Protein AF-X1GV96-F1 (afdb_monomer)

Radius of gyration: 26.38 Å; Cα contacts (8 Å, |Δi|>4): 31; chains: 1; bounding box: 45×37×68 Å

Secondary structure (DSSP, 8-state):
-HHHHHHH-TT-TTHHHHHHHTT--GGGHHHHHHTT-PPPPHHHHHHHHHHHHTSHHHHHHTTTTSPPPTHHHHHHHHHHTT-

pLDDT: mean 82.37, std 12.49, range [44.59, 97.44]

Organism: NCBI:txid412755

Sequence (83 aa):
LIAFHLRIDPSLSGLDTDLRKIGIHPDYFEIYKTLAYPIPPVADIITMAVREAFTPDIAARFGQYEDYPRSFVISSSLIKDKT

Mean predicted aligned error: 12.69 Å

Structure (mmCIF, N/CA/C/O backbone):
data_AF-X1GV96-F1
#
_entry.id   AF-X1GV96-F1
#
loop_
_atom_site.group_PDB
_atom_site.id
_atom_site.type_symbol
_atom_site.label_atom_id
_atom_site.label_alt_id
_atom_site.label_comp_id
_atom_site.label_asym_id
_atom_site.label_entity_id
_atom_site.label_seq_id
_atom_site.pdbx_PDB_ins_code
_atom_site.Cartn_x
_atom_site.Cartn_y
_atom_site.Cartn_z
_atom_site.occupancy
_atom_site.B_iso_or_equiv
_atom_site.auth_seq_id
_atom_site.auth_comp_id
_atom_site.auth_asym_id
_atom_site.auth_atom_id
_atom_site.pdbx_PDB_model_num
ATOM 1 N N . LEU A 1 1 ? -2.439 4.907 12.997 1.00 88.12 1 LEU A N 1
ATOM 2 C CA . LEU A 1 1 ? -2.695 3.579 13.600 1.00 88.12 1 LEU A CA 1
ATOM 3 C C . LEU A 1 1 ? -2.450 2.453 12.591 1.00 88.12 1 LEU A C 1
ATOM 5 O O . LEU A 1 1 ? -1.494 1.718 12.768 1.00 88.12 1 LEU A O 1
ATOM 9 N N . ILE A 1 2 ? -3.218 2.381 11.497 1.00 90.25 2 ILE A N 1
ATOM 10 C CA . ILE A 1 2 ? -3.105 1.322 10.470 1.00 90.25 2 ILE A CA 1
ATOM 11 C C . ILE A 1 2 ? -1.677 1.184 9.913 1.00 90.25 2 ILE A C 1
ATOM 13 O O . ILE A 1 2 ? -1.081 0.122 10.011 1.00 90.25 2 ILE A O 1
ATOM 17 N N . ALA A 1 3 ? -1.078 2.278 9.426 1.00 88.81 3 ALA A N 1
ATOM 18 C CA . ALA A 1 3 ? 0.288 2.254 8.889 1.00 88.81 3 ALA A CA 1
ATOM 19 C C . ALA A 1 3 ? 1.364 1.854 9.919 1.00 88.81 3 ALA A C 1
ATOM 21 O O . ALA A 1 3 ? 2.424 1.371 9.544 1.00 88.81 3 ALA A O 1
ATOM 22 N N . PHE A 1 4 ? 1.111 2.074 11.214 1.00 90.25 4 PHE A N 1
ATOM 23 C CA . PHE A 1 4 ? 2.006 1.631 12.283 1.00 90.25 4 PHE A CA 1
ATOM 24 C C . PHE A 1 4 ? 1.898 0.117 12.487 1.00 90.25 4 PHE A C 1
ATOM 26 O O . PHE A 1 4 ? 2.924 -0.553 12.497 1.00 90.25 4 PHE A O 1
ATOM 33 N N . HIS A 1 5 ? 0.672 -0.418 12.556 1.00 92.44 5 HIS A N 1
ATOM 34 C CA . HIS A 1 5 ? 0.430 -1.863 12.627 1.00 92.44 5 HIS A CA 1
ATOM 35 C C . HIS A 1 5 ? 1.030 -2.589 11.421 1.00 92.44 5 HIS A C 1
ATOM 37 O O . HIS A 1 5 ? 1.804 -3.512 11.627 1.00 92.44 5 HIS A O 1
ATOM 43 N N . LEU A 1 6 ? 0.820 -2.094 10.194 1.00 89.81 6 LEU A N 1
ATOM 44 C CA . LEU A 1 6 ? 1.399 -2.673 8.969 1.00 89.81 6 LEU A CA 1
ATOM 45 C C . LEU A 1 6 ? 2.936 -2.784 8.982 1.00 89.81 6 LEU A C 1
ATOM 47 O O . LEU A 1 6 ? 3.486 -3.640 8.298 1.00 89.81 6 LEU A O 1
ATOM 51 N N . ARG A 1 7 ? 3.642 -1.923 9.730 1.00 88.75 7 ARG A N 1
ATOM 52 C CA . ARG A 1 7 ? 5.111 -1.986 9.859 1.00 88.75 7 ARG A CA 1
ATOM 53 C C . ARG A 1 7 ? 5.585 -3.058 10.838 1.00 88.75 7 ARG A C 1
ATOM 55 O O . ARG A 1 7 ? 6.735 -3.469 10.751 1.00 88.75 7 ARG A O 1
ATOM 62 N N . ILE A 1 8 ? 4.739 -3.442 11.790 1.00 91.50 8 ILE A N 1
ATOM 63 C CA . ILE A 1 8 ? 5.072 -4.394 12.857 1.00 91.50 8 ILE A CA 1
ATOM 64 C C . ILE A 1 8 ? 4.538 -5.781 12.508 1.00 91.50 8 ILE A C 1
ATOM 66 O O . ILE A 1 8 ? 5.273 -6.761 12.577 1.00 91.50 8 ILE A O 1
ATOM 70 N N . ASP A 1 9 ? 3.264 -5.848 12.131 1.00 90.25 9 ASP A N 1
ATOM 71 C CA . ASP A 1 9 ? 2.546 -7.060 11.772 1.00 90.25 9 ASP A CA 1
ATOM 72 C C . ASP A 1 9 ? 1.605 -6.772 10.583 1.00 90.25 9 ASP A C 1
ATOM 74 O O . ASP A 1 9 ? 0.568 -6.116 10.749 1.00 90.25 9 ASP A O 1
ATOM 78 N N . PRO A 1 10 ? 1.927 -7.276 9.376 1.00 87.75 10 PRO A N 1
ATOM 79 C CA . PRO A 1 10 ? 1.109 -7.053 8.187 1.00 87.75 10 PRO A CA 1
ATOM 80 C C . PRO A 1 10 ? -0.260 -7.747 8.253 1.00 87.75 10 PRO A C 1
ATOM 82 O O . PRO A 1 10 ? -1.134 -7.409 7.459 1.00 87.75 10 PRO A O 1
ATOM 85 N N . SER A 1 11 ? -0.481 -8.680 9.188 1.00 90.88 11 SER A N 1
ATOM 86 C CA . SER A 1 11 ? -1.788 -9.325 9.381 1.00 90.88 11 SER A CA 1
ATOM 87 C C . SER A 1 11 ? -2.789 -8.470 10.169 1.00 90.88 11 SER A C 1
ATOM 89 O O . SER A 1 11 ? -3.960 -8.835 10.262 1.00 90.88 11 SER A O 1
ATOM 91 N N . LEU A 1 12 ? -2.351 -7.322 10.709 1.00 91.56 12 LEU A N 1
ATOM 92 C CA . LEU A 1 12 ? -3.170 -6.391 11.499 1.00 91.56 12 LEU A CA 1
ATOM 93 C C . LEU A 1 12 ? -3.821 -7.033 12.736 1.00 91.56 12 LEU A C 1
ATOM 95 O O . LEU A 1 12 ? -4.844 -6.540 13.215 1.00 91.56 12 LEU A O 1
ATOM 99 N N . SER A 1 13 ? -3.239 -8.101 13.288 1.00 92.56 13 SER A N 1
ATOM 100 C CA . SER A 1 13 ? -3.856 -8.876 14.376 1.00 92.56 13 SER A CA 1
ATOM 101 C C . SER A 1 13 ? -4.135 -8.044 15.641 1.00 92.56 13 SER A C 1
ATOM 103 O O . SER A 1 13 ? -5.122 -8.270 16.343 1.00 92.56 13 SER A O 1
ATOM 105 N N . GLY A 1 14 ? -3.306 -7.031 15.913 1.00 92.75 14 GLY A N 1
ATOM 106 C CA . GLY A 1 14 ? -3.462 -6.118 17.049 1.00 92.75 14 GLY A CA 1
ATOM 107 C C . GLY A 1 14 ? -4.386 -4.918 16.804 1.00 92.75 14 GLY A C 1
ATOM 108 O O . GLY A 1 14 ? -4.691 -4.189 17.753 1.00 92.75 14 GLY A O 1
ATOM 109 N N . LEU A 1 15 ? -4.829 -4.688 15.564 1.00 94.62 15 LEU A N 1
ATOM 110 C CA . LEU A 1 15 ? -5.518 -3.457 15.170 1.00 94.62 15 LEU A CA 1
ATOM 111 C C . LEU A 1 15 ? -6.870 -3.303 15.879 1.00 94.62 15 LEU A C 1
ATOM 113 O O . LEU A 1 15 ? -7.163 -2.232 16.405 1.00 94.62 15 LEU A O 1
ATOM 117 N N . ASP A 1 16 ? -7.656 -4.376 15.961 1.00 95.56 16 ASP A N 1
ATOM 118 C CA . ASP A 1 16 ? -9.003 -4.375 16.555 1.00 95.56 16 ASP A CA 1
ATOM 119 C C . ASP A 1 16 ? -8.975 -3.978 18.037 1.00 95.56 16 ASP A C 1
ATOM 121 O O . ASP A 1 16 ? -9.843 -3.254 18.532 1.00 95.56 16 ASP A O 1
ATOM 125 N N . THR A 1 17 ? -7.930 -4.409 18.747 1.00 96.06 17 THR A N 1
ATOM 126 C CA . THR A 1 17 ? -7.721 -4.063 20.156 1.00 96.06 17 THR A CA 1
ATOM 127 C C . THR A 1 17 ? -7.462 -2.567 20.313 1.00 96.06 17 THR A C 1
ATOM 129 O O . THR A 1 17 ? -8.042 -1.928 21.192 1.00 96.06 17 THR A O 1
ATOM 132 N N . ASP A 1 18 ? -6.628 -1.988 19.452 1.00 95.44 18 ASP A N 1
ATOM 133 C CA . ASP A 1 18 ? -6.309 -0.564 19.511 1.00 95.44 18 ASP A CA 1
ATOM 134 C C . ASP A 1 18 ? -7.456 0.321 19.005 1.00 95.44 18 ASP A C 1
ATOM 136 O O . ASP A 1 18 ? -7.706 1.372 19.594 1.00 95.44 18 ASP A O 1
ATOM 140 N N . LEU A 1 19 ? -8.210 -0.123 17.993 1.00 96.06 19 LEU A N 1
ATOM 141 C CA . LEU A 1 19 ? -9.437 0.540 17.538 1.00 96.06 19 LEU A CA 1
ATOM 142 C C . LEU A 1 19 ? -10.490 0.593 18.654 1.00 96.06 19 LEU A C 1
ATOM 144 O O . LEU A 1 19 ? -11.118 1.632 18.867 1.00 96.06 19 LEU A O 1
ATOM 148 N N . ARG A 1 20 ? -10.631 -0.490 19.430 1.00 96.75 20 ARG A N 1
ATOM 149 C CA . ARG A 1 20 ? -11.520 -0.515 20.598 1.00 96.75 20 ARG A CA 1
ATOM 150 C C . ARG A 1 20 ? -11.076 0.464 21.686 1.00 96.75 20 ARG A C 1
ATOM 152 O O . ARG A 1 20 ? -11.922 1.154 22.248 1.00 96.75 20 ARG A O 1
ATOM 159 N N . LYS A 1 21 ? -9.770 0.556 21.974 1.00 96.69 21 LYS A N 1
ATOM 160 C CA . LYS A 1 21 ? -9.225 1.487 22.988 1.00 96.69 21 LYS A CA 1
ATOM 161 C C . LYS A 1 21 ? -9.553 2.950 22.688 1.00 96.69 21 LYS A C 1
ATOM 163 O O . LYS A 1 21 ? -9.714 3.729 23.620 1.00 96.69 21 LYS A O 1
ATOM 168 N N . ILE A 1 22 ? -9.658 3.314 21.410 1.00 95.38 22 ILE A N 1
ATOM 169 C CA . ILE A 1 22 ? -9.988 4.679 20.977 1.00 95.38 22 ILE A CA 1
ATOM 170 C C . ILE A 1 22 ? -11.491 4.888 20.715 1.00 95.38 22 ILE A C 1
ATOM 172 O O . ILE A 1 22 ? -11.881 5.940 20.217 1.00 95.38 22 ILE A O 1
ATOM 176 N N . GLY A 1 23 ? -12.338 3.908 21.052 1.00 96.88 23 GLY A N 1
ATOM 177 C CA . GLY A 1 23 ? -13.797 4.037 21.001 1.00 96.88 23 GLY A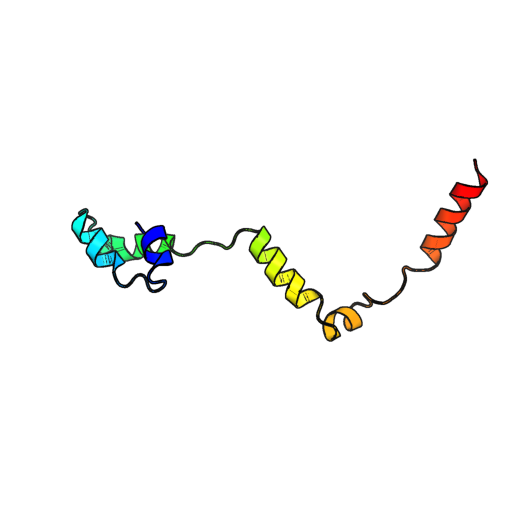 CA 1
ATOM 178 C C . GLY A 1 23 ? -14.442 3.758 19.641 1.00 96.88 23 GLY A C 1
ATOM 179 O O . GLY A 1 23 ? -15.606 4.106 19.449 1.00 96.88 23 GLY A O 1
ATOM 180 N N . ILE A 1 24 ? -13.738 3.129 18.694 1.00 96.81 24 ILE A N 1
ATOM 181 C CA . ILE A 1 24 ? -14.354 2.697 17.432 1.00 96.81 24 ILE A CA 1
ATOM 182 C C . ILE A 1 24 ? -15.247 1.481 17.694 1.00 96.81 24 ILE A C 1
ATOM 184 O O . ILE A 1 24 ? -14.843 0.521 18.354 1.00 96.81 24 ILE A O 1
ATO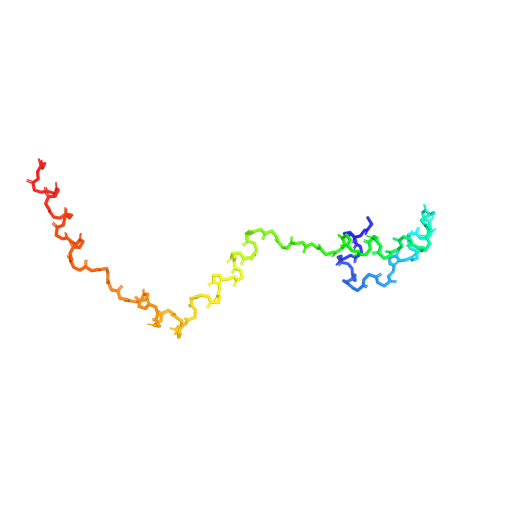M 188 N N . HIS A 1 25 ? -16.469 1.520 17.163 1.00 97.44 25 HIS A N 1
ATOM 189 C CA . HIS A 1 25 ? -17.403 0.405 17.277 1.00 97.44 25 HIS A CA 1
ATOM 190 C C . HIS A 1 25 ? -16.908 -0.804 16.453 1.00 97.44 25 HIS A C 1
ATOM 192 O O . HIS A 1 25 ? -16.447 -0.598 15.326 1.00 97.44 25 HIS A O 1
ATO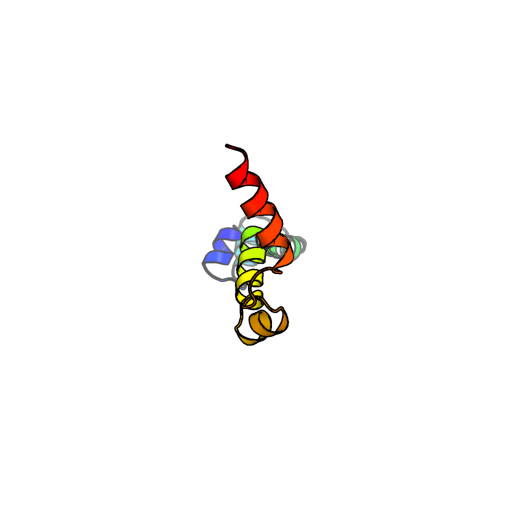M 198 N N . PRO A 1 26 ? -17.022 -2.048 16.965 1.00 96.38 26 PRO A N 1
ATOM 199 C CA . PRO A 1 26 ? -16.555 -3.254 16.273 1.00 96.38 26 PRO A CA 1
ATOM 200 C C . PRO A 1 26 ? -17.063 -3.409 14.837 1.00 96.38 26 PRO A C 1
ATOM 202 O O . PRO A 1 26 ? -16.311 -3.844 13.972 1.00 96.38 26 PRO A O 1
ATOM 205 N N . ASP A 1 27 ? -18.294 -2.974 14.563 1.00 97.44 27 ASP A N 1
ATOM 206 C CA . ASP A 1 27 ? -18.896 -3.027 13.221 1.00 97.44 27 ASP A CA 1
ATOM 207 C C . ASP A 1 27 ? -18.108 -2.238 12.160 1.00 97.44 27 ASP A C 1
ATOM 209 O O . ASP A 1 27 ? -18.237 -2.507 10.968 1.00 97.44 27 ASP A O 1
ATOM 213 N N . TYR A 1 28 ? -17.268 -1.281 12.570 1.00 95.69 28 TYR A N 1
ATOM 214 C CA . TYR A 1 28 ? -16.428 -0.509 11.653 1.00 95.69 28 TYR A CA 1
ATOM 215 C C . TYR A 1 28 ? -15.019 -1.085 11.482 1.00 95.69 28 TYR A C 1
ATOM 217 O O . TYR A 1 28 ? -14.274 -0.580 10.645 1.00 95.69 28 TYR A O 1
ATOM 225 N N . PHE A 1 29 ? -14.613 -2.115 12.234 1.00 95.19 29 PHE A N 1
ATOM 226 C CA . PHE A 1 29 ? -13.228 -2.613 12.200 1.00 95.19 29 PHE A CA 1
ATOM 227 C C . PHE A 1 29 ? -12.807 -3.059 10.802 1.00 95.19 29 PHE A C 1
ATOM 229 O O . PHE A 1 29 ? -11.724 -2.697 10.342 1.00 95.19 29 PHE A O 1
ATOM 236 N N . GLU A 1 30 ? -13.695 -3.747 10.087 1.00 93.69 30 GLU A N 1
ATOM 237 C CA . GLU A 1 30 ? -13.426 -4.175 8.715 1.00 93.69 30 GLU A CA 1
ATOM 238 C C . GLU A 1 30 ? -13.214 -2.988 7.768 1.00 93.69 30 GLU A C 1
ATOM 240 O O . GLU A 1 30 ? -12.303 -3.022 6.947 1.00 93.69 30 GLU A O 1
ATOM 245 N N . ILE A 1 31 ? -13.947 -1.883 7.938 1.00 92.94 31 ILE A N 1
ATOM 246 C CA . ILE A 1 31 ? -13.746 -0.662 7.138 1.00 92.94 31 ILE A CA 1
ATOM 247 C C . ILE A 1 31 ? -12.354 -0.064 7.381 1.00 92.94 31 ILE A C 1
ATOM 249 O O . ILE A 1 31 ? -11.714 0.423 6.456 1.00 92.94 31 ILE A O 1
ATOM 253 N N . TYR A 1 32 ? -11.833 -0.119 8.605 1.00 92.06 32 TYR A N 1
ATOM 254 C CA . TYR A 1 32 ? -10.464 0.335 8.860 1.00 92.06 32 TYR A CA 1
ATOM 255 C C . TYR A 1 32 ? -9.412 -0.628 8.295 1.00 92.06 32 TYR A C 1
ATOM 257 O O . TYR A 1 32 ? -8.349 -0.176 7.866 1.00 92.06 32 TYR A O 1
ATOM 265 N N . LYS A 1 33 ? -9.696 -1.935 8.251 1.00 91.19 33 LYS A N 1
ATOM 266 C CA . LYS A 1 33 ? -8.820 -2.924 7.605 1.00 91.19 33 LYS A CA 1
ATOM 267 C C . LYS A 1 33 ? -8.802 -2.764 6.086 1.00 91.19 33 LYS A C 1
ATOM 269 O O . LYS A 1 33 ? -7.747 -2.942 5.487 1.00 91.19 33 LYS A O 1
ATOM 274 N N . THR A 1 34 ? -9.901 -2.356 5.446 1.00 89.31 34 THR A N 1
ATOM 275 C CA . THR A 1 34 ? -9.887 -2.109 3.991 1.00 89.31 34 THR A CA 1
ATOM 276 C C . THR A 1 34 ? -8.989 -0.933 3.601 1.00 89.31 34 THR A C 1
ATOM 278 O O . THR A 1 34 ? -8.350 -0.975 2.552 1.00 89.31 34 THR A O 1
ATOM 281 N N . LEU A 1 35 ? -8.840 0.074 4.468 1.00 84.94 35 LEU A N 1
ATOM 282 C CA . LEU A 1 35 ? -7.872 1.166 4.277 1.00 84.94 35 LEU A CA 1
ATOM 283 C C . LEU A 1 35 ? -6.409 0.691 4.320 1.00 84.94 35 LEU A C 1
ATOM 285 O O . LEU A 1 35 ? -5.507 1.432 3.931 1.00 84.94 35 LEU A O 1
ATOM 289 N N . ALA A 1 36 ? -6.164 -0.524 4.811 1.00 84.81 36 ALA A N 1
ATOM 290 C CA . ALA A 1 36 ? -4.846 -1.132 4.880 1.00 84.81 36 ALA A CA 1
ATOM 291 C C . ALA A 1 36 ? -4.429 -1.844 3.588 1.00 84.81 36 ALA A C 1
ATOM 293 O O . ALA A 1 36 ? -3.351 -2.429 3.577 1.00 84.81 36 ALA A O 1
ATOM 294 N N . TYR A 1 37 ? -5.238 -1.799 2.523 1.00 78.75 37 TYR A N 1
ATOM 295 C CA . TYR A 1 37 ? -4.811 -2.163 1.173 1.00 78.75 37 TYR A CA 1
ATOM 296 C C . TYR A 1 37 ? -4.194 -0.933 0.492 1.00 78.75 37 TYR A C 1
ATOM 298 O O . TYR A 1 37 ? -4.911 -0.180 -0.174 1.00 78.75 37 TYR A O 1
ATOM 306 N N . PRO A 1 38 ? -2.880 -0.670 0.639 1.00 71.19 38 PRO A N 1
ATOM 307 C CA . PRO A 1 38 ? -2.230 0.316 -0.198 1.00 71.19 38 PRO A CA 1
ATOM 308 C C . PRO A 1 38 ? -2.283 -0.187 -1.639 1.00 71.19 38 PRO A C 1
ATOM 310 O O . PRO A 1 38 ? -1.785 -1.267 -1.953 1.00 71.19 38 PRO A O 1
ATOM 313 N N . ILE A 1 39 ? -2.867 0.611 -2.531 1.00 67.50 39 ILE A N 1
ATOM 314 C CA . ILE A 1 39 ? -2.582 0.461 -3.955 1.00 67.50 39 ILE A CA 1
ATOM 315 C C . ILE A 1 39 ? -1.092 0.800 -4.101 1.00 67.50 39 ILE A C 1
ATOM 317 O O . ILE A 1 39 ? -0.709 1.912 -3.714 1.00 67.50 39 ILE A O 1
ATOM 321 N N . PRO A 1 40 ? -0.239 -0.122 -4.589 1.00 75.94 40 PRO A N 1
ATOM 322 C CA . PRO A 1 40 ? 1.161 0.200 -4.820 1.00 75.94 40 PRO A CA 1
ATOM 323 C C . PRO A 1 40 ? 1.240 1.441 -5.720 1.00 75.94 40 PRO A C 1
ATOM 325 O O . PRO A 1 40 ? 0.464 1.552 -6.677 1.00 75.94 40 PRO A O 1
ATOM 328 N N . PRO A 1 41 ? 2.120 2.412 -5.420 1.00 77.94 41 PRO A N 1
ATOM 329 C CA . PRO A 1 41 ? 2.248 3.593 -6.254 1.00 77.94 41 PRO A CA 1
ATOM 330 C C . PRO A 1 41 ? 2.623 3.177 -7.680 1.00 77.94 41 PRO A C 1
ATOM 332 O O . PRO A 1 41 ? 3.268 2.153 -7.899 1.00 77.94 41 PRO A O 1
ATOM 335 N N . VAL A 1 42 ? 2.245 3.995 -8.665 1.00 79.06 42 VAL A N 1
ATOM 336 C CA . VAL A 1 42 ? 2.477 3.702 -10.092 1.00 79.06 42 VAL A CA 1
ATOM 337 C C . VAL A 1 42 ? 3.942 3.347 -10.373 1.00 79.06 42 VAL A C 1
ATOM 339 O O . VAL A 1 42 ? 4.211 2.435 -11.147 1.00 79.06 42 VAL A O 1
ATOM 342 N N . ALA A 1 43 ? 4.888 4.013 -9.704 1.00 82.94 43 ALA A N 1
ATOM 343 C CA . ALA A 1 43 ? 6.311 3.707 -9.818 1.00 82.94 43 ALA A CA 1
ATOM 344 C C . ALA A 1 43 ? 6.640 2.262 -9.404 1.00 82.94 43 ALA A C 1
ATOM 346 O O . ALA 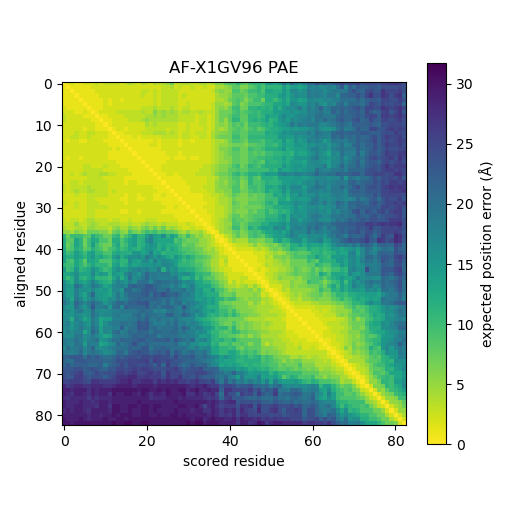A 1 43 ? 7.361 1.581 -10.128 1.00 82.94 43 ALA A O 1
ATOM 347 N N . ASP A 1 44 ? 6.079 1.764 -8.302 1.00 81.00 44 ASP A N 1
ATOM 348 C CA . ASP A 1 44 ? 6.320 0.396 -7.830 1.00 81.00 44 ASP A CA 1
ATOM 349 C C . ASP A 1 44 ? 5.728 -0.624 -8.806 1.00 81.00 44 ASP A C 1
ATOM 351 O O . ASP A 1 44 ? 6.403 -1.587 -9.170 1.00 81.00 44 ASP A O 1
ATOM 355 N N . ILE A 1 45 ? 4.523 -0.361 -9.327 1.00 81.69 45 ILE A N 1
ATOM 356 C CA . ILE A 1 45 ? 3.892 -1.196 -10.362 1.00 81.69 45 ILE A CA 1
ATOM 357 C C . ILE A 1 45 ? 4.768 -1.256 -11.622 1.00 81.69 45 ILE A C 1
ATOM 359 O O . ILE A 1 45 ? 5.032 -2.344 -12.135 1.00 81.69 45 ILE A O 1
ATOM 363 N N . ILE A 1 46 ? 5.258 -0.107 -12.107 1.00 81.44 46 ILE A N 1
ATOM 364 C CA . ILE A 1 46 ? 6.156 -0.036 -13.271 1.00 81.44 46 ILE A CA 1
ATOM 365 C C . ILE A 1 46 ? 7.443 -0.812 -12.991 1.00 81.44 46 ILE A C 1
ATOM 367 O O . ILE A 1 46 ? 7.879 -1.598 -13.825 1.00 81.44 46 ILE A O 1
ATOM 371 N N . THR A 1 47 ? 8.046 -0.631 -11.818 1.00 77.94 47 THR A N 1
ATOM 372 C CA . THR A 1 47 ? 9.328 -1.267 -11.483 1.00 77.94 47 THR A CA 1
ATOM 373 C C . THR A 1 47 ? 9.193 -2.787 -11.375 1.00 77.94 47 THR A C 1
ATOM 375 O O . THR A 1 47 ? 10.090 -3.515 -11.802 1.00 77.94 47 THR A O 1
ATOM 378 N N . MET A 1 48 ? 8.067 -3.279 -10.851 1.00 78.62 48 MET A N 1
ATOM 379 C CA . MET A 1 48 ? 7.736 -4.706 -10.847 1.00 78.62 48 MET A CA 1
ATOM 380 C C . MET A 1 48 ? 7.510 -5.233 -12.270 1.00 78.62 48 MET A C 1
ATOM 382 O O . MET A 1 48 ? 8.084 -6.254 -12.635 1.00 78.62 48 MET A O 1
ATOM 386 N N . ALA A 1 49 ? 6.746 -4.516 -13.098 1.00 78.44 49 ALA A N 1
ATOM 387 C CA . ALA A 1 49 ? 6.459 -4.925 -14.474 1.00 78.44 49 ALA A CA 1
ATOM 388 C C . ALA A 1 49 ? 7.710 -4.934 -15.372 1.00 78.44 49 ALA A C 1
ATOM 390 O O . ALA A 1 49 ? 7.894 -5.849 -16.172 1.00 78.44 49 ALA A O 1
ATOM 391 N N . VAL A 1 50 ? 8.595 -3.944 -15.227 1.00 72.56 50 VAL A N 1
ATOM 392 C CA . VAL A 1 50 ? 9.849 -3.844 -15.991 1.00 72.56 50 VAL A CA 1
ATOM 393 C C . VAL A 1 50 ? 10.782 -5.011 -15.665 1.00 72.56 50 VAL A C 1
ATOM 395 O O . VAL A 1 50 ? 11.386 -5.570 -16.571 1.00 72.56 50 VAL A O 1
ATOM 398 N N . ARG A 1 51 ? 10.879 -5.449 -14.404 1.00 71.75 51 ARG A N 1
ATOM 399 C CA . ARG A 1 51 ? 11.712 -6.618 -14.056 1.00 71.75 51 ARG A CA 1
ATOM 400 C C . ARG A 1 51 ? 11.280 -7.883 -14.802 1.00 71.75 51 ARG A C 1
ATOM 402 O O . ARG A 1 51 ? 12.137 -8.624 -15.271 1.00 71.75 51 ARG A O 1
ATOM 409 N N . GLU A 1 52 ? 9.976 -8.084 -14.958 1.00 73.75 52 GLU A N 1
ATOM 410 C CA . GLU A 1 52 ? 9.422 -9.231 -15.682 1.00 73.75 52 GLU A CA 1
ATOM 411 C C . GLU A 1 52 ? 9.570 -9.080 -17.208 1.00 73.75 52 GLU A C 1
ATOM 413 O O . GLU A 1 52 ? 9.932 -10.031 -17.900 1.00 73.75 52 GLU A O 1
ATOM 418 N N . ALA A 1 53 ? 9.358 -7.874 -17.747 1.00 71.38 53 ALA A N 1
ATOM 419 C CA . ALA A 1 53 ? 9.356 -7.609 -19.190 1.00 71.38 53 ALA A CA 1
ATOM 420 C C . ALA A 1 53 ? 10.729 -7.749 -19.887 1.00 71.38 53 ALA A C 1
ATOM 422 O O . ALA A 1 53 ? 10.777 -7.828 -21.116 1.00 71.38 53 ALA A O 1
ATOM 423 N N . PHE A 1 54 ? 11.831 -7.782 -19.130 1.00 71.62 54 PHE A N 1
ATOM 424 C CA . PHE A 1 54 ? 13.206 -7.846 -19.651 1.00 71.62 54 PHE A CA 1
ATOM 425 C C . PHE A 1 54 ? 13.939 -9.155 -19.309 1.00 71.62 54 PHE A C 1
ATOM 427 O O . PHE A 1 54 ? 15.167 -9.226 -19.389 1.00 71.62 54 PHE A O 1
ATOM 434 N N . THR A 1 55 ? 13.216 -10.217 -18.945 1.00 85.81 55 THR A N 1
ATOM 435 C CA . THR A 1 55 ? 13.824 -11.557 -18.872 1.00 85.81 55 THR A CA 1
ATOM 436 C C . THR A 1 55 ? 14.363 -11.976 -20.251 1.00 85.81 55 THR A C 1
ATOM 438 O O . THR A 1 55 ? 13.751 -11.618 -21.262 1.00 85.81 55 THR A O 1
ATOM 441 N N . PRO A 1 56 ? 15.479 -12.733 -20.338 1.00 85.00 56 PRO A N 1
ATOM 442 C CA . PRO A 1 56 ? 16.108 -13.062 -21.623 1.00 85.00 56 PRO A CA 1
ATOM 443 C C . PRO A 1 56 ? 15.147 -13.689 -22.643 1.00 85.00 56 PRO A C 1
ATOM 445 O O . PRO A 1 56 ? 15.145 -13.311 -23.813 1.00 85.00 56 PRO A O 1
ATOM 448 N N . ASP A 1 57 ? 14.270 -14.587 -22.188 1.00 86.50 57 ASP A N 1
ATOM 449 C CA . ASP A 1 57 ? 13.267 -15.259 -23.021 1.00 86.50 57 ASP A CA 1
ATOM 4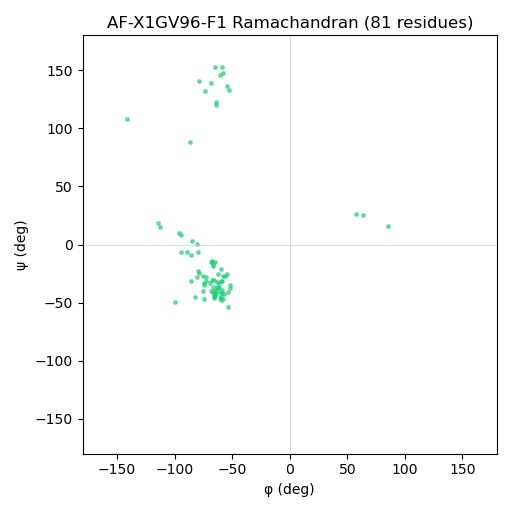50 C C . ASP A 1 57 ? 12.179 -14.317 -23.557 1.00 86.50 57 ASP A C 1
ATOM 452 O O . ASP A 1 57 ? 11.600 -14.556 -24.620 1.00 86.50 57 ASP A O 1
ATOM 456 N N . ILE A 1 58 ? 11.842 -13.261 -22.816 1.00 85.25 58 ILE A N 1
ATOM 457 C CA . ILE A 1 58 ? 10.868 -12.251 -23.247 1.00 85.25 58 ILE A CA 1
ATOM 458 C C . ILE A 1 58 ? 11.556 -11.244 -24.170 1.00 85.25 58 ILE A C 1
ATOM 460 O O . ILE A 1 58 ? 11.048 -10.972 -25.256 1.00 85.25 58 ILE A O 1
ATOM 464 N N . ALA A 1 59 ? 12.745 -10.769 -23.801 1.00 84.38 59 ALA A N 1
ATOM 465 C CA . ALA A 1 59 ? 13.537 -9.853 -24.614 1.00 84.38 59 ALA A CA 1
ATOM 466 C C . ALA A 1 59 ? 13.835 -10.428 -26.010 1.00 84.38 59 ALA A C 1
ATOM 468 O O . ALA A 1 59 ? 13.659 -9.733 -27.012 1.00 84.38 59 ALA A O 1
ATOM 469 N N . ALA A 1 60 ? 14.187 -11.717 -26.091 1.00 86.31 60 ALA A N 1
ATOM 470 C CA . ALA A 1 60 ? 14.388 -12.414 -27.360 1.00 86.31 60 ALA A CA 1
ATOM 471 C C . ALA A 1 60 ? 13.094 -12.519 -28.183 1.00 86.31 60 ALA A C 1
ATOM 473 O O . ALA A 1 60 ? 13.110 -12.271 -29.386 1.00 86.31 60 ALA A O 1
ATOM 474 N N . ARG A 1 61 ? 11.956 -12.831 -27.545 1.00 87.31 61 ARG A N 1
ATOM 475 C CA . ARG A 1 61 ? 10.651 -12.928 -28.227 1.00 87.31 61 ARG A CA 1
ATOM 476 C C . ARG A 1 61 ? 10.197 -11.620 -28.863 1.00 87.31 61 ARG A C 1
ATOM 478 O O . ARG A 1 61 ? 9.526 -11.654 -29.888 1.00 87.31 61 ARG A O 1
ATOM 485 N N . PHE A 1 62 ? 10.545 -10.492 -28.257 1.00 85.69 62 PHE A N 1
ATOM 486 C CA . PHE A 1 62 ? 10.187 -9.166 -28.758 1.00 85.69 62 PHE A CA 1
ATOM 487 C C . PHE A 1 62 ? 11.294 -8.508 -29.593 1.00 85.69 62 PHE A C 1
ATOM 489 O O . PHE A 1 62 ? 11.178 -7.327 -29.906 1.00 85.69 62 PHE A O 1
ATOM 496 N N . GLY A 1 63 ? 12.355 -9.243 -29.947 1.00 84.81 63 GLY A N 1
ATOM 497 C CA . GLY A 1 63 ? 13.437 -8.719 -30.784 1.00 84.81 63 GLY A CA 1
ATOM 498 C C . GLY A 1 63 ? 14.204 -7.564 -30.133 1.00 84.81 63 GLY A C 1
ATOM 499 O O . GLY A 1 63 ? 14.779 -6.741 -30.829 1.00 84.81 63 GLY A O 1
ATOM 500 N N . GLN A 1 64 ? 14.231 -7.471 -28.798 1.00 84.06 64 GLN A N 1
ATOM 501 C CA . GLN A 1 64 ? 14.872 -6.345 -28.098 1.00 84.06 64 GLN A CA 1
ATOM 502 C C . GLN A 1 64 ? 16.401 -6.308 -28.274 1.00 84.06 64 GLN A C 1
ATOM 504 O O . GLN A 1 64 ? 17.026 -5.288 -27.997 1.00 84.06 64 GLN A O 1
ATOM 509 N N . TYR A 1 65 ? 16.999 -7.418 -28.714 1.00 83.88 65 TYR A N 1
ATOM 510 C CA . TYR A 1 65 ? 18.419 -7.514 -29.061 1.00 83.8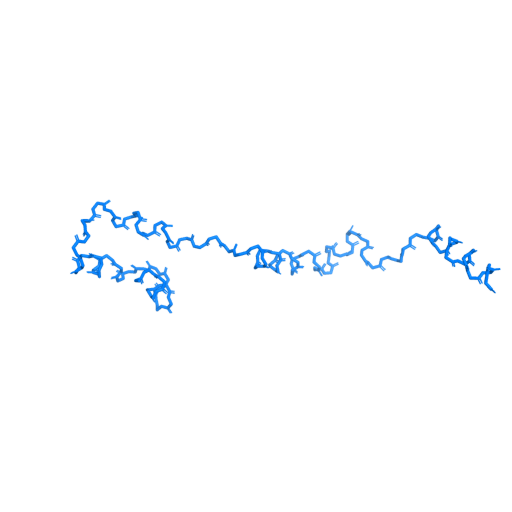8 65 TYR A CA 1
ATOM 511 C C . TYR A 1 65 ? 18.706 -7.180 -30.532 1.00 83.88 65 TYR A C 1
ATOM 513 O O . TYR A 1 65 ? 19.870 -7.159 -30.929 1.00 83.88 65 TYR A O 1
ATOM 521 N N . GLU A 1 66 ? 17.673 -6.979 -31.353 1.00 87.12 66 GLU A N 1
ATOM 522 C CA . GLU A 1 66 ? 17.830 -6.634 -32.762 1.00 87.12 66 GLU A CA 1
ATOM 523 C C . GLU A 1 66 ? 18.163 -5.147 -32.909 1.00 87.12 66 GLU A C 1
ATOM 525 O O . GLU A 1 66 ? 17.615 -4.289 -32.214 1.00 87.12 66 GLU A O 1
ATOM 530 N N . ASP A 1 67 ? 19.062 -4.834 -33.843 1.00 80.88 67 ASP A N 1
ATOM 531 C CA . ASP A 1 67 ? 19.320 -3.450 -34.220 1.00 80.88 67 ASP A CA 1
ATOM 532 C C . ASP A 1 67 ? 18.082 -2.822 -34.868 1.00 80.88 67 ASP A C 1
ATOM 534 O O . ASP A 1 67 ? 17.258 -3.478 -35.512 1.00 80.88 67 ASP A O 1
ATOM 538 N N . TYR A 1 68 ? 17.983 -1.501 -34.745 1.00 79.06 68 TYR A N 1
ATOM 539 C CA . TYR A 1 68 ? 16.922 -0.740 -35.383 1.00 79.06 68 TYR A CA 1
ATOM 540 C C . TYR A 1 68 ? 16.936 -0.943 -36.912 1.00 79.06 68 TYR A C 1
ATOM 542 O O . TYR A 1 68 ? 18.001 -1.097 -37.524 1.00 79.06 68 TYR A O 1
ATOM 550 N N . PRO A 1 69 ? 15.763 -0.915 -37.576 1.00 84.94 69 PRO A N 1
ATOM 551 C CA . PRO A 1 69 ? 15.683 -1.128 -39.015 1.00 84.94 69 PRO A CA 1
ATOM 552 C C . PRO A 1 69 ? 16.622 -0.201 -39.792 1.00 84.94 69 PRO A C 1
ATOM 554 O O . PRO A 1 69 ? 16.630 1.015 -39.590 1.00 84.94 69 PRO A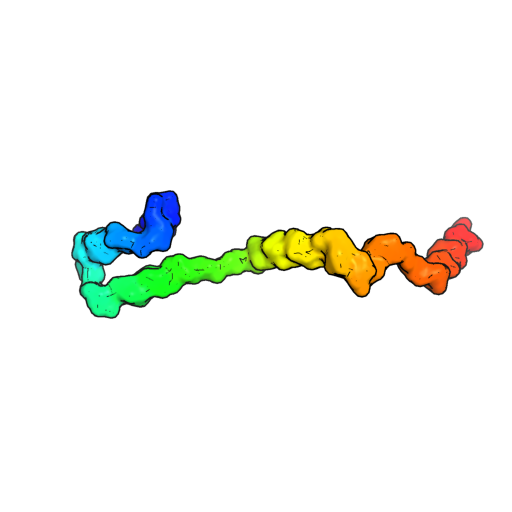 O 1
ATOM 557 N N . ARG A 1 70 ? 17.375 -0.766 -40.745 1.00 77.44 70 ARG A N 1
ATOM 558 C CA . ARG A 1 70 ? 18.353 -0.027 -41.570 1.00 77.44 70 ARG A CA 1
ATOM 559 C C . ARG A 1 70 ? 17.761 1.189 -42.294 1.00 77.44 70 ARG A C 1
ATOM 561 O O . ARG A 1 70 ? 18.484 2.144 -42.563 1.00 77.44 70 ARG A O 1
ATOM 568 N N . SER A 1 71 ? 16.455 1.194 -42.562 1.00 77.75 71 SER A N 1
ATOM 569 C CA . SER A 1 71 ? 15.727 2.345 -43.114 1.00 77.75 71 SER A CA 1
ATOM 570 C C . SER A 1 71 ? 15.831 3.610 -42.252 1.00 77.75 71 SER A C 1
ATOM 572 O O . SER A 1 71 ? 15.770 4.709 -42.797 1.00 77.75 71 SER A O 1
ATOM 574 N N . PHE A 1 72 ? 16.032 3.483 -40.936 1.00 73.19 72 PHE A N 1
ATOM 575 C CA . PHE A 1 72 ? 16.242 4.621 -40.034 1.00 73.19 72 PHE A CA 1
ATOM 576 C C . PHE A 1 72 ? 17.674 5.181 -40.075 1.00 73.19 72 PHE A C 1
ATOM 578 O O . PHE A 1 72 ? 17.873 6.348 -39.756 1.00 73.19 72 PHE A O 1
ATOM 585 N N . VAL A 1 73 ? 18.676 4.400 -40.502 1.00 68.00 73 VAL 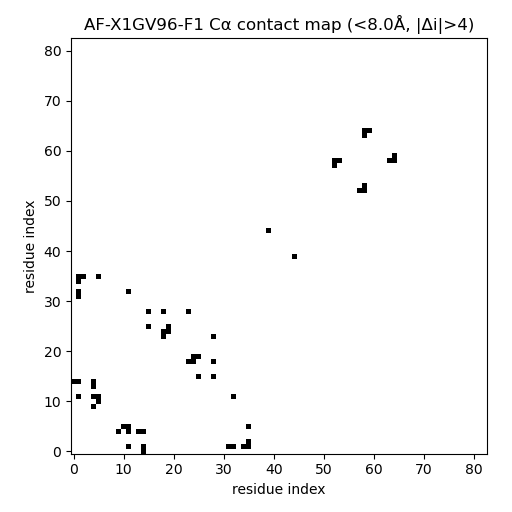A N 1
ATOM 586 C CA . VAL A 1 73 ? 20.068 4.881 -40.630 1.00 68.00 73 VAL A CA 1
ATOM 587 C C . VAL A 1 73 ? 20.183 5.900 -41.770 1.00 68.00 73 VAL A C 1
ATOM 589 O O . VAL A 1 73 ? 20.852 6.924 -41.629 1.00 68.00 73 VAL A O 1
ATOM 592 N N . ILE A 1 74 ? 19.492 5.647 -42.887 1.00 61.47 74 ILE A N 1
ATOM 593 C CA . ILE A 1 74 ? 19.593 6.435 -44.128 1.00 61.47 74 ILE A CA 1
ATOM 594 C C . ILE A 1 74 ? 19.135 7.891 -43.932 1.00 61.47 74 ILE A C 1
ATOM 596 O O . ILE A 1 74 ? 19.690 8.799 -44.546 1.00 61.47 74 ILE A O 1
ATOM 600 N N . SER A 1 75 ? 18.163 8.155 -43.055 1.00 57.72 75 SER A N 1
ATOM 601 C CA . SER A 1 75 ? 17.710 9.527 -42.786 1.00 57.72 75 SER A CA 1
ATOM 602 C C . SER A 1 75 ? 18.723 10.340 -41.971 1.00 57.72 75 SER A C 1
ATOM 604 O O . SER A 1 75 ? 18.790 11.558 -42.122 1.00 57.72 75 SER A O 1
ATOM 606 N N . SER A 1 76 ? 19.540 9.684 -41.142 1.00 55.22 76 SER A N 1
ATOM 607 C CA . SER A 1 76 ? 20.523 10.347 -40.273 1.00 55.22 76 SER A CA 1
ATOM 608 C C . SER A 1 76 ? 21.817 10.750 -40.992 1.00 55.22 76 SER A C 1
ATOM 610 O O . SER A 1 76 ? 22.441 11.745 -40.618 1.00 55.22 76 SER A O 1
ATOM 612 N N . SER A 1 77 ? 22.205 10.035 -42.054 1.00 57.28 77 SER A N 1
ATOM 613 C CA . SER A 1 77 ? 23.352 10.403 -42.896 1.00 57.28 77 SER A CA 1
ATOM 614 C C . SER A 1 77 ? 23.039 11.591 -43.812 1.00 57.28 77 SER A C 1
ATOM 616 O O . SER A 1 77 ? 23.901 12.439 -44.017 1.00 57.28 77 SER A O 1
ATOM 618 N N . LEU A 1 78 ? 21.789 11.725 -44.269 1.00 57.66 78 LEU A N 1
ATOM 619 C CA . LEU A 1 78 ? 21.330 12.847 -45.103 1.00 57.66 78 LEU A CA 1
ATOM 620 C C . LEU A 1 78 ? 21.323 14.209 -44.380 1.00 57.66 78 LEU A C 1
ATOM 622 O O . LEU A 1 78 ? 21.287 15.248 -45.036 1.00 57.66 78 LEU A O 1
ATOM 626 N N . ILE A 1 79 ? 21.347 14.222 -43.043 1.00 59.34 79 ILE A N 1
ATOM 627 C CA . ILE A 1 79 ? 21.391 15.457 -42.241 1.00 59.34 79 ILE A CA 1
ATOM 628 C C . ILE A 1 79 ? 22.838 15.942 -42.047 1.00 59.34 79 ILE A C 1
ATOM 630 O O . ILE A 1 79 ? 23.071 17.147 -41.983 1.00 59.34 79 ILE A O 1
ATOM 634 N N . LYS A 1 80 ? 23.822 15.030 -42.000 1.00 56.34 80 LYS A N 1
ATOM 635 C CA . LYS A 1 80 ? 25.239 15.386 -41.803 1.00 56.34 80 LYS A CA 1
ATOM 636 C C . LYS A 1 80 ? 25.905 15.988 -43.043 1.00 56.34 80 LYS A C 1
ATOM 638 O O . LYS A 1 80 ? 26.805 16.794 -42.878 1.00 56.34 80 LYS A O 1
ATOM 643 N N . ASP A 1 81 ? 25.429 15.664 -44.243 1.00 54.62 81 ASP A N 1
ATOM 644 C CA . ASP A 1 81 ? 25.964 16.202 -45.509 1.00 54.62 81 ASP A CA 1
ATOM 645 C C . ASP A 1 81 ? 25.453 17.616 -45.858 1.00 54.62 81 ASP A C 1
ATOM 647 O O . ASP A 1 81 ? 25.795 18.162 -46.906 1.00 54.62 81 ASP A O 1
ATOM 651 N N . LYS A 1 82 ? 24.611 18.225 -45.008 1.00 54.72 82 LYS A N 1
ATOM 652 C CA . LYS A 1 82 ? 23.977 19.531 -45.269 1.00 54.72 82 LYS A CA 1
ATOM 653 C C . LYS A 1 82 ? 24.444 20.666 -44.343 1.00 54.72 82 LYS A C 1
ATOM 655 O O . LYS A 1 82 ? 23.780 21.702 -44.305 1.00 54.72 82 LYS A O 1
ATOM 660 N N . THR A 1 83 ? 25.552 20.479 -43.618 1.00 44.59 83 THR A N 1
ATOM 661 C CA . THR A 1 83 ? 26.216 21.513 -42.793 1.00 44.59 83 THR A CA 1
ATOM 662 C C . THR A 1 83 ? 27.684 21.598 -43.172 1.00 44.59 83 THR A C 1
ATOM 664 O O . THR A 1 83 ? 28.190 22.735 -43.276 1.00 44.59 83 THR A O 1
#

Solvent-accessible surface area (backbone atoms only — not comparable to full-atom values): 5272 Å² total; per-residue (Å²): 107,65,75,59,38,52,73,77,40,77,83,44,82,66,48,64,63,55,42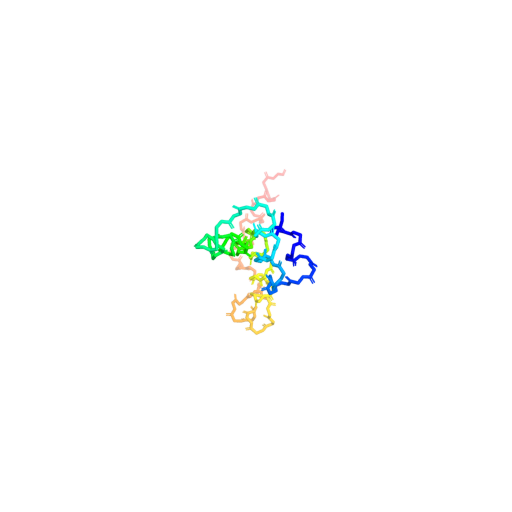,46,75,75,69,49,59,76,90,49,47,64,64,61,54,58,70,65,62,74,76,73,54,70,66,57,53,49,57,55,50,51,63,63,62,62,36,70,77,47,26,58,74,70,48,69,84,56,78,78,64,70,78,64,54,59,63,60,56,65,58,66,79,73,117

Foldseek 3Di:
DLVVCCVVPVVCPCVLVVCVVVPNDSVCSVVVVVVNPDPPPPVVVVVVVVVVCPDPVNCVVVCVVPDDDPVVVVVVVVVVVPD